Protein AF-A0A960G2V3-F1 (afdb_monomer_lite)

Sequence (143 aa):
MDEVEIGQVDERDGSWENNHPRFRVYLHGSGQASTYGSTDTYDVTGADVLQVIDWAQRQAGDSLTYAVALVYDDEAQEQRNPGDGRGLVWLVGMDGNDTPRAAKETETQQRMLARRLDPIGIPSADRMPPGVPDPYNDGTKSR

Foldseek 3Di:
DPDDDDDDDDPVVDPDDDPWWKKKKWKAQDDLQALAHDIDIDIDTPADPLQVLLLNCLLNALRIFMWMWTWAQQPVVCVVPPPPRIDTHTDAADRRNDDDPDPVNVVRRVVSSCCNVVPDDRPPVRHHDPPPDRCNPVVVDDD

Secondary structure (DSSP, 8-state):
----------GGG-----SSPEEEEEEEEE-TT---EEEEEEEEESS-HHHHHHHHHHHHTTT-EEEEEEEEE-HHHHHHSTT--EEEEEEES--TTSPP-SHHHHHHHHHHHHTTTS-----TTSSPPTTS--TTTSSSS--

Radius of gyration: 16.66 Å; chains: 1; bounding box: 38×35×46 Å

Structure (mmCIF, N/CA/C/O backbone):
data_AF-A0A960G2V3-F1
#
_entry.id   AF-A0A960G2V3-F1
#
loop_
_atom_site.group_PDB
_atom_site.id
_atom_site.type_symbol
_atom_site.label_atom_id
_atom_site.label_alt_id
_atom_site.label_comp_id
_atom_site.label_asym_id
_atom_site.label_entity_id
_atom_site.label_seq_id
_atom_site.pdbx_PDB_ins_code
_atom_site.Cartn_x
_atom_site.Cartn_y
_atom_site.Cartn_z
_atom_site.occupancy
_atom_site.B_iso_or_equiv
_atom_site.auth_seq_id
_atom_site.auth_comp_id
_atom_site.auth_asym_id
_atom_site.auth_atom_id
_atom_site.pdbx_PDB_model_num
ATOM 1 N N . MET A 1 1 ? -12.619 8.561 -13.788 1.00 52.09 1 MET A N 1
ATOM 2 C CA . MET A 1 1 ? -12.423 7.197 -13.272 1.00 52.09 1 MET A CA 1
ATOM 3 C C . MET A 1 1 ? -11.624 6.495 -14.342 1.00 52.09 1 MET A C 1
ATOM 5 O O . MET A 1 1 ? -12.100 6.475 -15.470 1.00 52.09 1 MET A O 1
ATOM 9 N N . ASP A 1 2 ? -10.396 6.071 -14.051 1.00 67.38 2 ASP A N 1
ATOM 10 C CA . ASP A 1 2 ? -9.686 5.233 -15.022 1.00 67.38 2 ASP A CA 1
ATOM 11 C C . ASP A 1 2 ? -10.450 3.915 -15.090 1.00 67.38 2 ASP A C 1
ATOM 13 O O . ASP A 1 2 ? -10.751 3.324 -14.048 1.00 67.38 2 ASP A O 1
ATOM 17 N N . GLU A 1 3 ? -10.842 3.518 -16.291 1.00 83.88 3 GLU A N 1
ATOM 18 C CA . GLU A 1 3 ? -11.586 2.286 -16.500 1.00 83.88 3 GLU A CA 1
ATOM 19 C C . GLU A 1 3 ? -10.676 1.091 -16.194 1.00 83.88 3 GLU A C 1
ATOM 21 O O . GLU A 1 3 ? -9.497 1.081 -16.551 1.00 83.88 3 GLU A O 1
ATOM 26 N N . VAL A 1 4 ? -11.206 0.104 -15.468 1.00 89.38 4 VAL A N 1
ATOM 27 C CA . VAL A 1 4 ? -10.479 -1.144 -15.230 1.00 89.38 4 VAL A CA 1
ATOM 28 C C . VAL A 1 4 ? -10.537 -1.957 -16.513 1.00 89.38 4 VAL A C 1
ATOM 30 O O . VAL A 1 4 ? -11.611 -2.393 -16.920 1.00 89.38 4 VAL A O 1
ATOM 33 N N . GLU A 1 5 ? -9.379 -2.185 -17.120 1.00 93.94 5 GLU A N 1
ATOM 34 C CA . GLU A 1 5 ? -9.239 -3.038 -18.293 1.00 93.94 5 GLU A CA 1
ATOM 35 C C . GLU A 1 5 ? -8.703 -4.415 -17.884 1.00 93.94 5 GLU A C 1
ATOM 37 O O . GLU A 1 5 ? -7.752 -4.524 -17.108 1.00 93.94 5 GLU A O 1
ATOM 42 N N . ILE A 1 6 ? -9.333 -5.475 -18.396 1.00 95.50 6 ILE A N 1
ATOM 43 C CA . ILE A 1 6 ? -8.925 -6.863 -18.162 1.00 95.50 6 ILE A CA 1
ATOM 44 C C . ILE A 1 6 ? -8.645 -7.497 -19.522 1.00 95.50 6 ILE A C 1
ATOM 46 O O . ILE A 1 6 ? -9.559 -7.680 -20.325 1.00 95.50 6 ILE A O 1
ATOM 50 N N . GLY A 1 7 ? -7.383 -7.850 -19.760 1.00 95.31 7 GLY A N 1
ATOM 51 C CA . GLY A 1 7 ? -6.925 -8.505 -20.983 1.00 95.31 7 GLY A CA 1
ATOM 52 C C . GLY A 1 7 ? -6.230 -9.830 -20.685 1.00 95.31 7 GLY A C 1
ATOM 53 O O . GLY A 1 7 ? -5.543 -9.968 -19.675 1.00 95.31 7 GLY A O 1
ATOM 54 N N . GLN A 1 8 ? -6.406 -10.812 -21.570 1.00 96.69 8 GLN A N 1
ATOM 55 C CA . GLN A 1 8 ? -5.616 -12.042 -21.543 1.00 96.69 8 GLN A CA 1
ATOM 56 C C . GLN A 1 8 ? -4.235 -11.774 -22.154 1.00 96.69 8 GLN A C 1
ATOM 58 O O . GLN A 1 8 ? -4.140 -11.155 -23.212 1.00 96.69 8 GLN A O 1
ATOM 63 N N . VAL A 1 9 ? -3.188 -12.286 -21.512 1.00 95.62 9 VAL A N 1
ATOM 64 C CA . VAL A 1 9 ? -1.794 -12.185 -21.969 1.00 95.62 9 VAL A CA 1
ATOM 65 C C . VAL A 1 9 ? -1.187 -13.574 -22.188 1.00 95.62 9 VAL A C 1
ATOM 67 O O . VAL A 1 9 ? -1.757 -14.584 -21.765 1.00 95.62 9 VAL A O 1
ATOM 70 N N . ASP A 1 10 ? -0.060 -13.628 -22.894 1.00 95.50 10 ASP A N 1
ATOM 71 C CA . ASP A 1 10 ? 0.742 -14.837 -23.100 1.00 95.50 10 ASP A CA 1
ATOM 72 C C . ASP A 1 10 ? 1.872 -14.831 -22.075 1.00 95.50 10 ASP A C 1
ATOM 74 O O . ASP A 1 10 ? 2.695 -13.929 -22.124 1.00 95.50 10 ASP A O 1
ATOM 78 N N . GLU A 1 11 ? 1.940 -15.821 -21.179 1.00 93.50 11 GLU A N 1
ATOM 79 C CA . GLU A 1 11 ? 2.935 -15.846 -20.087 1.00 93.50 11 GLU A CA 1
ATOM 80 C C . GLU A 1 11 ? 4.389 -15.684 -20.556 1.00 93.50 11 GLU A C 1
ATOM 82 O O . GLU A 1 11 ? 5.233 -15.176 -19.818 1.00 93.50 11 GLU A O 1
ATOM 87 N N . ARG A 1 12 ? 4.662 -16.036 -21.819 1.00 93.94 12 ARG A N 1
ATOM 88 C CA . ARG A 1 12 ? 5.991 -15.963 -22.437 1.00 93.94 12 ARG A CA 1
ATOM 89 C C . ARG A 1 12 ? 6.454 -14.532 -22.706 1.00 93.94 12 ARG A C 1
ATOM 91 O O . ARG A 1 12 ? 7.572 -14.346 -23.187 1.00 93.94 12 ARG A O 1
ATOM 98 N N . ASP A 1 13 ? 5.603 -13.534 -22.470 1.00 93.75 13 ASP A N 1
ATOM 99 C CA . ASP A 1 13 ? 5.964 -12.118 -22.537 1.00 93.75 13 ASP A CA 1
ATOM 100 C C . ASP A 1 13 ? 6.794 -11.645 -21.325 1.00 93.75 13 ASP A C 1
ATOM 102 O O . ASP A 1 13 ? 7.444 -10.596 -21.394 1.00 93.75 13 ASP A O 1
ATOM 106 N N . GLY A 1 14 ? 6.866 -12.451 -20.259 1.00 87.69 14 GLY A N 1
ATOM 107 C CA . GLY A 1 14 ? 7.746 -12.244 -19.114 1.00 87.69 14 GLY A CA 1
ATOM 108 C C . GLY A 1 14 ? 9.194 -12.660 -19.395 1.00 87.69 14 GLY A C 1
ATOM 109 O O . GLY A 1 14 ? 9.471 -13.758 -19.872 1.00 87.69 14 GLY A O 1
ATOM 110 N N . SER A 1 15 ? 10.155 -11.792 -19.063 1.00 91.38 15 SER A N 1
ATOM 111 C CA . SER A 1 15 ? 11.596 -12.101 -19.176 1.00 91.38 15 SER A CA 1
ATOM 112 C C . SER A 1 15 ? 12.305 -12.277 -17.831 1.00 91.38 15 SER A C 1
ATOM 114 O O . SER A 1 15 ? 13.450 -12.727 -17.796 1.00 91.38 15 SER A O 1
ATOM 116 N N . TRP A 1 16 ? 11.640 -11.939 -16.726 1.00 91.19 16 TRP A N 1
ATOM 117 C CA . TRP A 1 16 ? 12.171 -12.048 -15.372 1.00 91.19 16 TRP A CA 1
ATOM 118 C C . TRP A 1 16 ? 11.032 -12.069 -14.348 1.00 91.19 16 TRP A C 1
ATOM 120 O O . TRP A 1 16 ? 9.947 -11.551 -14.602 1.00 91.19 16 TRP A O 1
ATOM 130 N N . GLU A 1 17 ? 11.302 -12.635 -13.173 1.00 90.69 17 GLU A N 1
ATOM 131 C CA . GLU A 1 17 ? 10.371 -12.690 -12.044 1.00 90.69 17 GLU A CA 1
ATOM 132 C C . GLU A 1 17 ? 11.126 -12.434 -10.735 1.00 90.69 17 GLU A C 1
ATOM 134 O O . GLU A 1 17 ? 12.304 -12.779 -10.607 1.00 90.69 17 GLU A O 1
ATOM 139 N N . ASN A 1 18 ? 10.444 -11.862 -9.739 1.00 91.06 18 ASN A N 1
ATOM 140 C CA . ASN A 1 18 ? 10.974 -11.736 -8.385 1.00 91.06 18 ASN A CA 1
ATOM 141 C C . ASN A 1 18 ? 10.035 -12.399 -7.370 1.00 91.06 18 ASN A C 1
ATOM 143 O O . ASN A 1 18 ? 9.000 -11.847 -7.006 1.00 91.06 18 ASN A O 1
ATOM 147 N N . ASN A 1 19 ? 10.461 -13.554 -6.858 1.00 94.00 19 ASN A N 1
ATOM 148 C CA . ASN A 1 19 ? 9.732 -14.325 -5.847 1.00 94.00 19 ASN A CA 1
ATOM 149 C C . ASN A 1 19 ? 10.015 -13.878 -4.401 1.00 94.00 19 ASN A C 1
ATOM 151 O O . ASN A 1 19 ? 9.500 -14.467 -3.456 1.00 94.00 19 ASN A O 1
ATOM 155 N N . HIS A 1 20 ? 10.831 -12.839 -4.219 1.00 95.19 20 HIS A N 1
ATOM 156 C CA . HIS A 1 20 ? 11.165 -12.243 -2.927 1.00 95.19 20 HIS A CA 1
ATOM 157 C C . HIS A 1 20 ? 10.891 -10.732 -2.964 1.00 95.19 20 HIS A C 1
ATOM 159 O O . HIS A 1 20 ? 11.823 -9.922 -2.882 1.00 95.19 20 HIS A O 1
ATOM 165 N N . PRO A 1 21 ? 9.620 -10.322 -3.129 1.00 96.88 21 PRO A N 1
ATOM 166 C CA . PRO A 1 21 ? 9.266 -8.912 -3.175 1.00 96.88 21 PRO A CA 1
ATOM 167 C C . PRO A 1 21 ? 9.629 -8.203 -1.863 1.00 96.88 21 PRO A C 1
ATOM 169 O O . PRO A 1 21 ? 9.480 -8.746 -0.764 1.00 96.88 21 PRO A O 1
ATOM 172 N N . ARG A 1 22 ? 10.077 -6.950 -1.987 1.00 98.38 22 ARG A N 1
ATOM 173 C CA . ARG A 1 22 ? 10.172 -6.007 -0.870 1.00 98.38 22 ARG A CA 1
ATOM 174 C C . ARG A 1 22 ? 9.004 -5.045 -0.966 1.00 98.38 22 ARG A C 1
ATOM 176 O O . ARG A 1 22 ? 8.917 -4.273 -1.917 1.00 98.38 22 ARG A O 1
ATOM 183 N N . PHE A 1 23 ? 8.132 -5.069 0.026 1.00 98.69 23 PHE A N 1
ATOM 184 C CA . PHE A 1 23 ? 7.049 -4.106 0.154 1.00 98.69 23 PHE A CA 1
ATOM 185 C C . PHE A 1 23 ? 7.486 -2.954 1.043 1.00 98.69 23 PHE A C 1
ATOM 187 O O . PHE A 1 23 ? 8.232 -3.165 1.992 1.00 98.69 23 PHE A O 1
ATOM 194 N N . ARG A 1 24 ? 6.988 -1.752 0.772 1.00 98.69 24 ARG A N 1
ATOM 195 C CA . ARG A 1 24 ? 7.109 -0.599 1.656 1.00 98.69 24 ARG A CA 1
ATOM 196 C C . ARG A 1 24 ? 5.745 -0.228 2.195 1.00 98.69 24 ARG A C 1
ATOM 198 O O . ARG A 1 24 ? 4.827 0.051 1.425 1.00 98.69 24 ARG A O 1
ATOM 205 N N . VAL A 1 25 ? 5.632 -0.222 3.513 1.00 98.56 25 VAL A N 1
ATOM 206 C CA . VAL A 1 25 ? 4.436 0.178 4.244 1.00 98.56 25 VAL A CA 1
ATOM 207 C C . VAL A 1 25 ? 4.645 1.574 4.797 1.00 98.56 25 VAL A C 1
ATOM 209 O O . VAL A 1 25 ? 5.643 1.843 5.464 1.00 98.56 25 VAL A O 1
ATOM 212 N N . TYR A 1 26 ? 3.671 2.433 4.541 1.00 98.12 26 TYR A N 1
ATOM 213 C CA . TYR A 1 26 ? 3.566 3.760 5.123 1.00 98.12 26 TYR A CA 1
ATOM 214 C C . TYR A 1 26 ? 2.451 3.743 6.158 1.00 98.12 26 TYR A C 1
ATOM 216 O O . TYR A 1 26 ? 1.341 3.312 5.846 1.00 98.12 26 TYR A O 1
ATOM 224 N N . LEU A 1 27 ? 2.737 4.224 7.363 1.00 97.31 27 LEU A N 1
ATOM 225 C CA . LEU A 1 27 ? 1.764 4.444 8.426 1.00 97.31 27 LEU A CA 1
ATOM 226 C C . LEU A 1 27 ? 1.682 5.944 8.695 1.00 97.31 27 LEU A C 1
ATOM 228 O O . LEU A 1 27 ? 2.662 6.549 9.129 1.00 97.31 27 LEU A O 1
ATOM 232 N N . HIS A 1 28 ? 0.523 6.541 8.425 1.00 96.31 28 HIS A N 1
ATOM 233 C CA . HIS A 1 28 ? 0.329 7.984 8.528 1.00 96.31 28 HIS A CA 1
ATOM 234 C C . HIS A 1 28 ? -0.462 8.345 9.788 1.00 96.31 28 HIS A C 1
ATOM 236 O O . HIS A 1 28 ? -1.659 8.035 9.905 1.00 96.31 28 HIS A O 1
ATOM 242 N N . GLY A 1 29 ? 0.202 9.048 10.708 1.00 90.75 29 GLY A N 1
ATOM 243 C CA . GLY A 1 29 ? -0.403 9.673 11.881 1.00 90.75 29 GLY A CA 1
ATOM 244 C C . GLY A 1 29 ? -1.200 10.892 11.456 1.00 90.75 29 GLY A C 1
ATOM 245 O O . GLY A 1 29 ? -0.669 11.995 11.370 1.00 90.75 29 GLY A O 1
ATOM 246 N N . SER A 1 30 ? -2.469 10.668 11.136 1.00 83.38 30 SER A N 1
ATOM 247 C CA . SER A 1 30 ? -3.289 11.599 10.368 1.00 83.38 30 SER A CA 1
ATOM 248 C C . SER A 1 30 ? -4.633 11.871 11.043 1.00 83.38 30 SER A C 1
ATOM 250 O O . SER A 1 30 ? -5.121 11.060 11.831 1.00 83.38 30 SER A O 1
ATOM 252 N N . GLY A 1 31 ? -5.228 13.036 10.771 1.00 83.31 31 GLY A N 1
ATOM 253 C CA . GLY A 1 31 ? -6.481 13.469 11.404 1.00 83.31 31 GLY A CA 1
ATOM 254 C C . GLY A 1 31 ? -7.702 12.626 11.012 1.00 83.31 31 GLY A C 1
ATOM 255 O O . GLY A 1 31 ? -7.640 11.753 10.149 1.00 83.31 31 GLY A O 1
ATOM 256 N N . GLN A 1 32 ? -8.862 12.910 11.613 1.00 85.94 32 GLN A N 1
ATOM 257 C CA . GLN A 1 32 ? -10.085 12.128 11.366 1.00 85.94 32 GLN A CA 1
ATOM 258 C C . GLN A 1 32 ? -10.525 12.132 9.889 1.00 85.94 32 GLN A C 1
ATOM 260 O O . GLN A 1 32 ? -11.013 11.121 9.395 1.00 85.94 32 GLN A O 1
ATOM 265 N N . ALA A 1 33 ? -10.332 13.253 9.188 1.00 88.69 33 ALA A N 1
ATOM 266 C CA . ALA A 1 33 ? -10.784 13.461 7.808 1.00 88.69 33 ALA A CA 1
ATOM 267 C C . ALA A 1 33 ? -9.637 13.737 6.816 1.00 88.69 33 ALA A C 1
ATOM 269 O O . ALA A 1 33 ? -9.881 14.204 5.708 1.00 88.69 33 ALA A O 1
ATOM 270 N N . SER A 1 34 ? -8.387 13.502 7.218 1.00 91.88 34 SER A N 1
ATOM 271 C CA . SER A 1 34 ? -7.204 13.762 6.393 1.00 91.88 34 SER A CA 1
ATOM 272 C C . SER A 1 34 ? -6.208 12.625 6.548 1.00 91.88 34 SER A C 1
ATOM 274 O O . SER A 1 34 ? -6.102 12.073 7.638 1.00 91.88 34 SER A O 1
ATOM 276 N N . THR A 1 35 ? -5.483 12.299 5.479 1.00 93.12 35 THR A N 1
ATOM 277 C CA . THR A 1 35 ? -4.349 11.361 5.485 1.00 93.12 35 THR A CA 1
ATOM 278 C C . THR A 1 35 ? -3.014 12.044 5.789 1.00 93.12 35 THR A C 1
ATOM 280 O O . THR A 1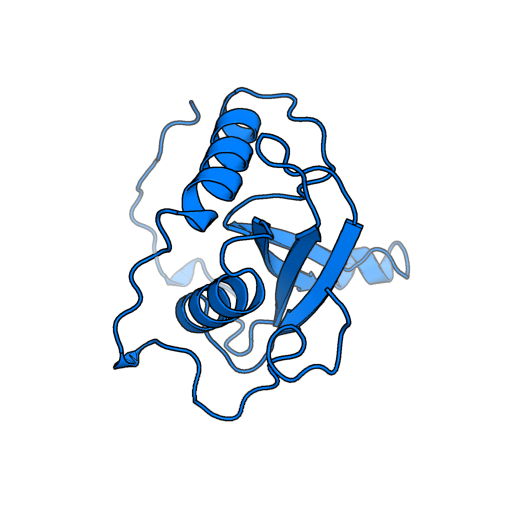 35 ? -2.030 11.357 6.041 1.00 93.12 35 THR A O 1
ATOM 283 N N . TYR A 1 36 ? -2.984 13.380 5.806 1.00 93.25 36 TYR A N 1
ATOM 284 C CA . TYR A 1 36 ? -1.775 14.173 6.024 1.00 93.25 36 TYR A CA 1
ATOM 285 C C . TYR A 1 36 ? -1.342 14.140 7.495 1.00 93.25 36 TYR A C 1
ATOM 287 O O . TYR A 1 36 ? -2.177 14.323 8.391 1.00 93.25 36 TYR A O 1
ATOM 295 N N . GLY A 1 37 ? -0.042 13.978 7.749 1.00 92.44 37 GLY A N 1
ATOM 296 C CA . GLY A 1 37 ? 0.531 14.066 9.089 1.00 92.44 37 GLY A CA 1
ATOM 297 C C . GLY A 1 37 ? 1.904 13.411 9.227 1.00 92.44 37 GLY A C 1
ATOM 298 O O . GLY A 1 37 ? 2.713 13.435 8.303 1.00 92.44 37 GLY A O 1
ATOM 299 N N . SER A 1 38 ? 2.204 12.867 10.410 1.00 93.94 38 SER A N 1
ATOM 300 C CA . SER A 1 38 ? 3.463 12.138 10.611 1.00 93.94 38 SER A CA 1
ATOM 301 C C . SER A 1 38 ? 3.478 10.861 9.777 1.00 93.94 38 SER A C 1
ATOM 303 O O . SER A 1 38 ? 2.432 10.343 9.383 1.00 93.94 38 SER A O 1
ATOM 305 N N . THR A 1 39 ? 4.664 10.345 9.476 1.00 95.88 39 THR A N 1
ATOM 306 C CA . THR A 1 39 ? 4.797 9.131 8.672 1.00 95.88 39 THR A CA 1
ATOM 307 C C . THR A 1 39 ? 5.915 8.268 9.205 1.00 95.88 39 THR A C 1
ATOM 309 O O . THR A 1 39 ? 7.058 8.706 9.313 1.00 95.88 39 THR A O 1
ATOM 312 N N . ASP A 1 40 ? 5.572 7.024 9.496 1.00 95.81 40 ASP A N 1
ATOM 313 C CA . ASP A 1 40 ? 6.524 5.967 9.768 1.00 95.81 40 ASP A CA 1
ATOM 314 C C . ASP A 1 40 ? 6.524 4.991 8.596 1.00 95.81 40 ASP A C 1
ATOM 316 O O . ASP A 1 40 ? 5.485 4.690 8.008 1.00 95.81 40 ASP A O 1
ATOM 320 N N . THR A 1 41 ? 7.712 4.536 8.213 1.00 96.94 41 THR A N 1
ATOM 321 C CA . THR A 1 41 ? 7.918 3.755 6.992 1.00 96.94 41 THR A CA 1
ATOM 322 C C . THR A 1 41 ? 8.695 2.491 7.311 1.00 96.94 41 THR A C 1
ATOM 324 O O . THR A 1 41 ? 9.731 2.548 7.973 1.00 96.94 41 THR A O 1
ATOM 327 N N . TYR A 1 42 ? 8.205 1.359 6.814 1.00 97.56 42 TYR A N 1
ATOM 328 C CA . TYR A 1 42 ? 8.793 0.045 7.050 1.00 97.56 42 TYR A CA 1
ATOM 329 C C . TYR A 1 42 ? 8.915 -0.706 5.733 1.00 97.56 42 TYR A C 1
ATOM 331 O O . TYR A 1 42 ? 7.959 -0.758 4.962 1.00 97.56 42 TYR A O 1
ATOM 339 N N . ASP A 1 43 ? 10.069 -1.323 5.497 1.00 98.06 43 ASP A N 1
ATOM 340 C CA . ASP A 1 43 ? 10.195 -2.319 4.439 1.00 98.06 43 ASP A CA 1
ATOM 341 C C . ASP A 1 43 ? 9.871 -3.705 5.016 1.00 98.06 43 ASP A C 1
ATOM 343 O O . ASP A 1 43 ? 10.398 -4.096 6.058 1.00 98.06 43 ASP A O 1
ATOM 347 N N . VAL A 1 44 ? 9.007 -4.451 4.328 1.00 98.19 44 VAL A N 1
ATOM 348 C CA . VAL A 1 44 ? 8.605 -5.819 4.669 1.00 98.19 44 VAL A CA 1
ATOM 349 C C . VAL A 1 44 ? 9.067 -6.753 3.555 1.00 98.19 44 VAL A C 1
ATOM 351 O O . VAL A 1 44 ? 8.805 -6.519 2.377 1.00 98.19 44 VAL A O 1
ATOM 354 N N . THR A 1 45 ? 9.777 -7.813 3.929 1.00 97.56 45 THR A N 1
ATOM 355 C CA . THR A 1 45 ? 10.309 -8.839 3.017 1.00 97.56 45 THR A CA 1
ATOM 356 C C . THR A 1 45 ? 9.922 -10.223 3.527 1.00 97.56 45 THR A C 1
ATOM 358 O O . THR A 1 45 ? 9.613 -10.374 4.709 1.00 97.56 45 THR A O 1
ATOM 361 N N . GLY A 1 46 ? 9.929 -11.231 2.649 1.00 96.75 46 GLY A N 1
ATOM 362 C CA . GLY A 1 46 ? 9.584 -12.609 3.028 1.00 96.75 46 GLY A CA 1
ATOM 363 C C . GLY A 1 46 ? 8.094 -12.834 3.310 1.00 96.75 46 GLY A C 1
ATOM 364 O O . GLY A 1 46 ? 7.748 -13.804 3.977 1.00 96.75 46 GLY A O 1
ATOM 365 N N . ALA A 1 47 ? 7.234 -11.941 2.820 1.00 97.19 47 ALA A N 1
ATOM 366 C CA . ALA A 1 47 ? 5.783 -12.013 2.937 1.00 97.19 47 ALA A CA 1
ATOM 367 C C . ALA A 1 47 ? 5.135 -11.790 1.564 1.00 97.19 47 ALA A C 1
ATOM 369 O O . ALA A 1 47 ? 5.792 -11.272 0.659 1.00 97.19 47 ALA A O 1
ATOM 370 N N . ASP A 1 48 ? 3.861 -12.141 1.413 1.00 97.00 48 ASP A N 1
ATOM 371 C CA . ASP A 1 48 ? 3.042 -11.744 0.262 1.00 97.00 48 ASP A CA 1
ATOM 372 C C . ASP A 1 48 ? 2.204 -10.481 0.545 1.00 97.00 48 ASP A C 1
ATOM 374 O O . ASP A 1 48 ? 2.191 -9.934 1.651 1.00 97.00 48 ASP A O 1
ATOM 378 N N . VAL A 1 49 ? 1.486 -9.993 -0.472 1.00 97.69 49 VAL A N 1
ATOM 379 C CA . VAL A 1 49 ? 0.702 -8.754 -0.369 1.00 97.69 49 VAL A CA 1
ATOM 380 C C . VAL A 1 49 ? -0.442 -8.838 0.650 1.00 97.69 49 VAL A C 1
ATOM 382 O O . VAL A 1 49 ? -0.724 -7.842 1.315 1.00 97.69 49 VAL A O 1
ATOM 385 N N . LEU A 1 50 ? -1.093 -9.995 0.811 1.00 98.19 50 LEU A N 1
ATOM 386 C CA . LEU A 1 50 ? -2.201 -10.159 1.756 1.00 98.19 50 LEU A CA 1
ATOM 387 C C . LEU A 1 50 ? -1.682 -10.136 3.192 1.00 98.19 50 LEU A C 1
ATOM 389 O O . LEU A 1 50 ? -2.252 -9.447 4.041 1.00 98.19 50 LEU A O 1
ATOM 393 N N . GLN A 1 51 ? -0.551 -10.795 3.436 1.00 98.38 51 GLN A N 1
ATOM 394 C CA . GLN A 1 51 ? 0.138 -10.757 4.720 1.00 98.38 51 GLN A CA 1
ATOM 395 C C . GLN A 1 51 ? 0.578 -9.331 5.070 1.00 98.38 51 GLN A C 1
ATOM 397 O O . GLN A 1 51 ? 0.357 -8.868 6.190 1.00 98.38 51 GLN A O 1
ATOM 402 N N . VAL A 1 52 ? 1.168 -8.593 4.124 1.00 98.50 52 VAL A N 1
ATOM 403 C CA . VAL A 1 52 ? 1.589 -7.202 4.368 1.00 98.50 52 VAL A CA 1
ATOM 404 C C . VAL A 1 52 ? 0.393 -6.297 4.659 1.00 98.50 52 VAL A C 1
ATOM 406 O O . VAL A 1 52 ? 0.481 -5.456 5.552 1.00 98.50 52 VAL A O 1
ATOM 409 N N . ILE A 1 53 ? -0.734 -6.485 3.965 1.00 98.50 53 ILE A N 1
ATOM 410 C CA . ILE A 1 53 ? -1.980 -5.763 4.253 1.00 98.50 53 ILE A CA 1
ATOM 411 C C . ILE A 1 53 ? -2.483 -6.083 5.665 1.00 98.50 53 ILE A C 1
ATOM 413 O O . ILE A 1 53 ? -2.793 -5.150 6.404 1.00 98.50 53 ILE A O 1
ATOM 417 N N . ASP A 1 54 ? -2.521 -7.362 6.058 1.00 98.25 54 ASP A N 1
ATOM 418 C CA . ASP A 1 54 ? -2.903 -7.783 7.413 1.00 98.25 54 ASP A CA 1
ATOM 419 C C . ASP A 1 54 ? -2.012 -7.132 8.480 1.00 98.25 54 ASP A C 1
ATOM 421 O O . ASP A 1 54 ? -2.505 -6.579 9.465 1.00 98.25 54 ASP A O 1
ATOM 425 N N . TRP A 1 55 ? -0.694 -7.152 8.279 1.00 98.06 55 TRP A N 1
ATOM 426 C CA . TRP A 1 55 ? 0.237 -6.521 9.206 1.00 98.06 55 TRP A CA 1
ATOM 427 C C . TRP A 1 55 ? 0.020 -5.007 9.276 1.00 98.06 55 TRP A C 1
ATOM 429 O O . TRP A 1 55 ? -0.138 -4.467 10.371 1.00 98.06 55 TRP A O 1
ATOM 439 N N . ALA A 1 56 ? -0.057 -4.330 8.129 1.00 97.69 56 ALA A N 1
ATOM 440 C CA . ALA A 1 56 ? -0.213 -2.881 8.055 1.00 97.69 56 ALA A CA 1
ATOM 441 C C . ALA A 1 56 ? -1.509 -2.403 8.722 1.00 97.69 56 ALA A C 1
ATOM 443 O O . ALA A 1 56 ? -1.476 -1.441 9.486 1.00 97.69 56 ALA A O 1
ATOM 444 N N . GLN A 1 57 ? -2.636 -3.090 8.501 1.00 96.81 57 GLN A N 1
ATOM 445 C CA . GLN A 1 57 ? -3.902 -2.719 9.138 1.00 96.81 57 GLN A CA 1
ATOM 446 C C . GLN A 1 57 ? -3.894 -2.982 10.652 1.00 96.81 57 GLN A C 1
ATOM 448 O O . GLN A 1 57 ? -4.468 -2.198 11.403 1.00 96.81 57 GLN A O 1
ATOM 453 N N . ARG A 1 58 ? -3.194 -4.025 11.132 1.00 95.56 58 ARG A N 1
ATOM 454 C CA . ARG A 1 58 ? -3.000 -4.254 12.576 1.00 95.56 58 ARG A CA 1
ATOM 455 C C . ARG A 1 58 ? -2.119 -3.191 13.228 1.00 95.56 58 ARG A C 1
ATOM 457 O O . ARG A 1 58 ? -2.419 -2.772 14.342 1.00 95.56 58 ARG A O 1
ATOM 464 N N . GLN A 1 59 ? -1.063 -2.744 12.543 1.00 95.31 59 GLN A N 1
ATOM 465 C CA . GLN A 1 59 ? -0.242 -1.623 13.016 1.00 95.31 59 GLN A CA 1
ATOM 466 C C . GLN A 1 59 ? -1.039 -0.321 13.039 1.00 95.31 59 GLN A C 1
ATOM 468 O O . GLN A 1 59 ? -0.944 0.454 13.987 1.00 95.31 59 GLN A O 1
ATOM 473 N N . ALA A 1 60 ? -1.821 -0.080 11.986 1.00 94.62 60 ALA A N 1
ATOM 474 C CA . ALA A 1 60 ? -2.580 1.148 11.849 1.00 94.62 60 ALA A CA 1
ATOM 475 C C . ALA A 1 60 ? -3.707 1.264 12.879 1.00 94.62 60 ALA A C 1
ATOM 477 O O . ALA A 1 60 ? -3.999 2.367 13.354 1.00 94.62 60 ALA A O 1
ATOM 478 N N . GLY A 1 61 ? -4.332 0.129 13.205 1.00 93.31 61 GLY A N 1
ATOM 479 C CA . GLY A 1 61 ? -5.536 0.083 14.014 1.00 93.31 61 GLY A CA 1
ATOM 480 C C . GLY A 1 61 ? -6.604 1.026 13.462 1.00 93.31 61 GLY A C 1
ATOM 481 O O . GLY A 1 61 ? -6.803 1.168 12.258 1.00 93.31 61 GLY A O 1
ATOM 482 N N . ASP A 1 62 ? -7.264 1.704 14.380 1.00 92.44 62 ASP A N 1
ATOM 483 C CA . ASP A 1 62 ? -8.346 2.653 14.162 1.00 92.44 62 ASP A CA 1
ATOM 484 C C . ASP A 1 62 ? -7.864 4.118 14.099 1.00 92.44 62 ASP A C 1
ATOM 486 O O . ASP A 1 62 ? -8.641 5.016 13.764 1.00 92.44 62 ASP A O 1
ATOM 490 N N . SER A 1 63 ? -6.580 4.383 14.376 1.00 90.25 63 SER A N 1
ATOM 491 C CA . SER A 1 63 ? -6.028 5.743 14.468 1.00 90.25 63 SER A CA 1
ATOM 492 C C . SER A 1 63 ? -5.173 6.162 13.274 1.00 90.25 63 SER A C 1
ATOM 494 O O . SER A 1 63 ? -5.206 7.329 12.879 1.00 90.25 63 SER A O 1
ATOM 496 N N . LEU A 1 64 ? -4.408 5.257 12.666 1.00 94.94 64 LEU A N 1
ATOM 497 C CA . LEU A 1 64 ? -3.535 5.593 11.537 1.00 94.94 64 LEU A CA 1
ATOM 498 C C . LEU A 1 64 ? -4.227 5.276 10.211 1.00 94.94 64 LEU A C 1
ATOM 500 O O . LEU A 1 64 ? -5.223 4.560 10.163 1.00 94.94 64 LEU A O 1
ATOM 504 N N . THR A 1 65 ? -3.721 5.829 9.115 1.00 97.00 65 THR A N 1
ATOM 505 C CA . THR A 1 65 ? -3.989 5.261 7.786 1.00 97.00 65 THR A CA 1
ATOM 506 C C . THR A 1 65 ? -2.748 4.539 7.296 1.00 97.00 65 THR A C 1
ATOM 508 O O . THR A 1 65 ? -1.639 4.852 7.729 1.00 97.00 65 THR A O 1
ATOM 511 N N . TYR A 1 66 ? -2.920 3.580 6.390 1.00 97.81 66 TYR A N 1
ATOM 512 C CA . TYR A 1 66 ? -1.797 2.861 5.808 1.00 97.81 66 TYR A CA 1
ATOM 513 C C . TYR A 1 66 ? -1.840 2.852 4.283 1.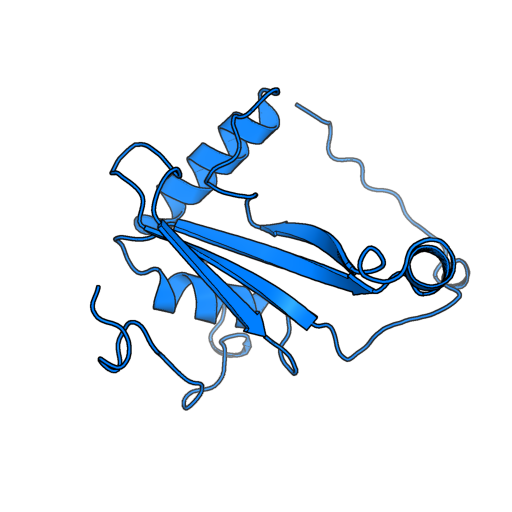00 97.81 66 TYR A C 1
ATOM 515 O O . TYR A 1 66 ? -2.909 2.917 3.668 1.00 97.81 66 TYR A O 1
ATOM 523 N N . ALA A 1 67 ? -0.657 2.743 3.690 1.00 98.38 67 ALA A N 1
ATOM 524 C CA . ALA A 1 67 ? -0.465 2.481 2.273 1.00 98.38 67 ALA A CA 1
ATOM 525 C C . ALA A 1 67 ? 0.656 1.454 2.077 1.00 98.38 67 ALA A C 1
ATOM 527 O O . ALA A 1 67 ? 1.545 1.325 2.919 1.00 98.38 67 ALA A O 1
ATOM 528 N N . VAL A 1 68 ? 0.592 0.708 0.976 1.00 98.69 68 VAL A N 1
ATOM 529 C CA . VAL A 1 68 ? 1.543 -0.351 0.627 1.00 98.69 68 VAL A CA 1
ATOM 530 C C . VAL A 1 68 ? 1.991 -0.157 -0.814 1.00 98.69 68 VAL A C 1
ATOM 532 O O . VAL A 1 68 ? 1.160 -0.067 -1.722 1.00 98.69 68 VAL A O 1
ATOM 535 N N . ALA A 1 69 ? 3.300 -0.145 -1.025 1.00 98.69 69 ALA A N 1
ATOM 536 C CA . ALA A 1 69 ? 3.925 -0.166 -2.338 1.00 98.69 69 ALA A CA 1
ATOM 537 C C . ALA A 1 69 ? 4.833 -1.390 -2.486 1.00 98.69 69 ALA A C 1
ATOM 539 O O . ALA A 1 69 ? 5.414 -1.859 -1.510 1.00 98.69 69 ALA A O 1
ATOM 540 N N . LEU A 1 70 ? 4.997 -1.887 -3.708 1.00 98.44 70 LEU A N 1
ATOM 541 C CA . LEU A 1 70 ? 6.130 -2.727 -4.073 1.00 98.44 70 LEU A CA 1
ATOM 542 C C . LEU A 1 70 ? 7.336 -1.817 -4.317 1.00 98.44 70 LEU A C 1
ATOM 544 O O . LEU A 1 70 ? 7.235 -0.838 -5.056 1.00 98.44 70 LEU A O 1
ATOM 548 N N . VAL A 1 71 ? 8.473 -2.134 -3.708 1.00 98.06 71 VAL A N 1
ATOM 549 C CA . VAL A 1 71 ? 9.723 -1.428 -3.981 1.00 98.06 71 VAL A CA 1
ATOM 550 C C . VAL A 1 71 ? 10.385 -2.051 -5.200 1.00 98.06 71 VAL A C 1
ATOM 552 O O . VAL A 1 71 ? 10.621 -3.257 -5.232 1.00 98.06 71 VAL A O 1
ATOM 555 N N . TYR A 1 72 ? 10.722 -1.213 -6.172 1.00 95.31 72 TYR A N 1
ATOM 556 C CA . TYR A 1 72 ? 11.434 -1.606 -7.380 1.00 95.31 72 TYR A CA 1
ATOM 557 C C . TYR A 1 72 ? 12.802 -0.924 -7.391 1.00 95.31 72 TYR A C 1
ATOM 559 O O . TYR A 1 72 ? 12.871 0.299 -7.311 1.00 95.31 72 TYR A O 1
ATOM 567 N N . ASP A 1 73 ? 13.885 -1.698 -7.434 1.00 94.31 73 ASP A N 1
ATOM 568 C CA . ASP A 1 73 ? 15.232 -1.155 -7.627 1.00 94.31 73 ASP A CA 1
ATOM 569 C C . ASP A 1 73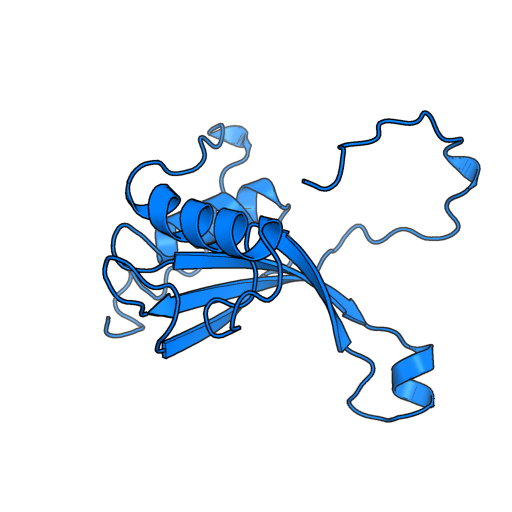 ? 15.568 -1.240 -9.130 1.00 94.31 73 ASP A C 1
ATOM 571 O O . ASP A 1 73 ? 15.801 -2.320 -9.666 1.00 94.31 73 ASP A O 1
ATOM 575 N N . ASP A 1 74 ? 15.554 -0.099 -9.815 1.00 93.81 74 ASP A N 1
ATOM 576 C CA . ASP A 1 74 ? 15.948 0.055 -11.214 1.00 93.81 74 ASP A CA 1
ATOM 577 C C . ASP A 1 74 ? 17.471 0.216 -11.309 1.00 93.81 74 ASP A C 1
ATOM 579 O O . ASP A 1 74 ? 18.031 1.296 -11.096 1.00 93.81 74 ASP A O 1
ATOM 583 N N . GLU A 1 75 ? 18.156 -0.879 -11.640 1.00 93.56 75 GLU A N 1
ATOM 584 C CA . GLU A 1 75 ? 19.614 -0.898 -11.779 1.00 93.56 75 GLU A CA 1
ATOM 585 C C . GLU A 1 75 ? 20.123 0.061 -12.861 1.00 93.56 75 GLU A C 1
ATOM 587 O O . GLU A 1 75 ? 21.195 0.652 -12.717 1.00 93.56 75 GLU A O 1
ATOM 592 N N . ALA A 1 76 ? 19.371 0.236 -13.952 1.00 93.38 76 ALA A N 1
ATOM 593 C CA . ALA A 1 76 ? 19.775 1.123 -15.034 1.00 93.38 76 ALA A CA 1
ATOM 594 C C . ALA A 1 76 ? 19.666 2.589 -14.603 1.00 93.38 76 ALA A C 1
ATOM 596 O O . ALA A 1 76 ? 20.529 3.400 -14.952 1.00 93.38 76 ALA A O 1
ATOM 597 N N . GLN A 1 77 ? 18.632 2.928 -13.833 1.00 94.19 77 GLN A N 1
ATOM 598 C CA . GLN A 1 77 ? 18.487 4.255 -13.251 1.00 94.19 77 GLN A CA 1
ATOM 599 C C . GLN A 1 77 ? 19.562 4.522 -12.193 1.00 94.19 77 GLN A C 1
ATOM 601 O O . GLN A 1 77 ? 20.181 5.583 -12.240 1.00 94.19 77 GLN A O 1
ATOM 606 N N . GLU A 1 78 ? 19.864 3.556 -11.322 1.00 95.38 78 GLU A N 1
ATOM 607 C CA . GLU A 1 78 ? 20.938 3.674 -10.324 1.00 95.38 78 GLU A CA 1
ATOM 608 C C . GLU A 1 78 ? 22.305 3.932 -10.978 1.00 95.38 78 GLU A C 1
ATOM 610 O O . GLU A 1 78 ? 23.067 4.789 -10.540 1.00 95.38 78 GLU A O 1
ATOM 615 N N . GLN A 1 79 ? 22.615 3.234 -12.075 1.00 95.75 79 GLN A N 1
ATOM 616 C CA . GLN A 1 79 ? 23.867 3.441 -12.814 1.00 95.75 79 GLN A CA 1
ATOM 617 C C . GLN A 1 79 ? 23.951 4.826 -13.469 1.00 95.75 79 GLN A C 1
ATOM 619 O O . GLN A 1 79 ? 25.044 5.377 -13.609 1.00 95.75 79 GLN A O 1
ATOM 624 N N . ARG A 1 80 ? 22.814 5.387 -13.901 1.00 96.50 80 ARG A N 1
ATOM 625 C CA . ARG A 1 80 ? 22.752 6.717 -14.526 1.00 96.50 80 ARG A CA 1
ATOM 626 C C . ARG A 1 80 ? 22.788 7.842 -13.498 1.00 96.50 80 ARG A C 1
ATOM 628 O O . ARG A 1 80 ? 23.420 8.862 -13.765 1.00 96.50 80 ARG A O 1
ATOM 635 N N . ASN A 1 81 ? 22.109 7.668 -12.366 1.00 95.25 81 ASN A N 1
ATOM 636 C CA . ASN A 1 81 ? 22.086 8.618 -11.262 1.00 95.25 81 ASN A CA 1
ATOM 637 C C . ASN A 1 81 ? 22.128 7.876 -9.910 1.00 95.25 81 ASN A C 1
ATOM 639 O O . ASN A 1 81 ? 21.078 7.470 -9.408 1.00 95.25 81 ASN A O 1
ATOM 643 N N . PRO A 1 82 ? 23.325 7.683 -9.325 1.00 94.94 82 PRO A N 1
ATOM 644 C CA . PRO A 1 82 ? 23.478 6.952 -8.070 1.00 94.94 82 PRO A CA 1
ATOM 645 C C . PRO A 1 82 ? 22.620 7.534 -6.941 1.00 94.94 82 PRO A C 1
ATOM 647 O O . PRO A 1 82 ? 22.702 8.728 -6.649 1.00 94.94 82 PRO A O 1
ATOM 650 N N . GLY A 1 83 ? 21.829 6.682 -6.289 1.00 93.00 83 GLY A N 1
ATOM 651 C CA . GLY A 1 83 ? 20.865 7.044 -5.249 1.00 93.00 83 GLY A CA 1
ATOM 652 C C . GLY A 1 83 ? 19.410 7.153 -5.720 1.00 93.00 83 GLY A C 1
ATOM 653 O O . GLY A 1 83 ? 18.514 7.116 -4.875 1.00 93.00 83 GLY A O 1
ATOM 654 N N . ASP A 1 84 ? 19.163 7.216 -7.032 1.00 92.94 84 ASP A N 1
ATOM 655 C CA . ASP A 1 84 ? 17.825 7.404 -7.612 1.00 92.94 84 ASP A CA 1
ATOM 656 C C . ASP A 1 84 ? 17.251 6.131 -8.257 1.00 92.94 84 ASP A C 1
ATOM 658 O O . ASP A 1 84 ? 16.189 6.176 -8.879 1.00 92.94 84 ASP A O 1
ATOM 662 N N . GLY A 1 85 ? 17.915 4.979 -8.126 1.00 94.38 85 GLY A N 1
ATOM 663 C CA . GLY A 1 85 ? 17.420 3.721 -8.687 1.00 94.38 85 GLY A CA 1
ATOM 664 C C . GLY A 1 85 ? 16.163 3.179 -8.010 1.00 94.38 85 GLY A C 1
ATOM 665 O O . GLY A 1 85 ? 15.458 2.350 -8.575 1.00 94.38 85 GLY A O 1
ATOM 666 N N . ARG A 1 86 ? 15.844 3.621 -6.791 1.00 95.88 86 ARG A N 1
ATOM 667 C CA . ARG A 1 86 ? 14.720 3.066 -6.029 1.00 95.88 86 ARG A CA 1
ATOM 668 C C . ARG A 1 86 ? 13.401 3.760 -6.352 1.00 95.88 86 ARG A C 1
ATOM 670 O O . ARG A 1 86 ? 13.167 4.892 -5.938 1.00 95.88 86 ARG A O 1
ATOM 677 N N . GLY A 1 87 ? 12.498 3.019 -6.980 1.00 96.06 87 GLY A N 1
ATOM 678 C CA . GLY A 1 87 ? 11.114 3.397 -7.234 1.00 96.06 87 GLY A CA 1
ATOM 679 C C . GLY A 1 87 ? 10.100 2.649 -6.366 1.00 96.06 87 GLY A C 1
ATOM 680 O O . GLY A 1 87 ? 10.414 1.688 -5.656 1.00 96.06 87 GLY A O 1
ATOM 681 N N . LEU A 1 88 ? 8.848 3.101 -6.450 1.00 97.31 88 LEU A N 1
ATOM 682 C CA . LEU A 1 88 ? 7.696 2.516 -5.770 1.00 97.31 88 LEU A CA 1
ATOM 683 C C . LEU A 1 88 ? 6.568 2.273 -6.772 1.00 97.31 88 LEU A C 1
ATOM 685 O O . LEU A 1 88 ? 6.246 3.144 -7.577 1.00 97.31 88 LEU A O 1
ATOM 689 N N . VAL A 1 89 ? 5.930 1.112 -6.667 1.00 97.44 89 VAL A N 1
ATOM 690 C CA . VAL A 1 89 ? 4.684 0.784 -7.363 1.00 97.44 89 VAL A CA 1
ATOM 691 C C . VAL A 1 89 ? 3.585 0.654 -6.314 1.00 97.44 89 VAL A C 1
ATOM 693 O O . VAL A 1 89 ? 3.595 -0.283 -5.518 1.00 97.44 89 VAL A O 1
ATOM 696 N N . TRP A 1 90 ? 2.650 1.602 -6.271 1.00 97.69 90 TRP A N 1
ATOM 697 C CA . TRP A 1 90 ? 1.575 1.612 -5.275 1.00 97.69 90 TRP A CA 1
ATOM 698 C C . TRP A 1 90 ? 0.580 0.469 -5.504 1.00 97.69 90 TRP A C 1
ATOM 700 O O . TRP A 1 90 ? 0.005 0.340 -6.582 1.00 97.69 90 TRP A O 1
ATOM 710 N N . LEU A 1 91 ? 0.365 -0.346 -4.469 1.00 97.50 91 LEU A N 1
ATOM 711 C CA . LEU A 1 91 ? -0.560 -1.486 -4.481 1.00 97.50 91 LEU A CA 1
ATOM 712 C C . LEU A 1 91 ? -1.841 -1.169 -3.705 1.00 97.50 91 LEU A C 1
ATOM 714 O O . LEU A 1 91 ? -2.946 -1.511 -4.122 1.00 97.50 91 LEU A O 1
ATOM 718 N N . VAL A 1 92 ? -1.692 -0.500 -2.559 1.00 97.56 92 VAL A N 1
ATOM 719 C CA . VAL A 1 92 ? -2.795 -0.082 -1.693 1.00 97.56 92 VAL A CA 1
ATOM 720 C C . VAL A 1 92 ? -2.555 1.348 -1.247 1.00 97.56 92 VAL A C 1
ATOM 722 O O . VAL A 1 92 ? -1.546 1.632 -0.613 1.00 97.56 92 VAL A O 1
ATOM 725 N N . GLY A 1 93 ? -3.518 2.232 -1.504 1.00 97.06 93 GLY A N 1
ATOM 726 C CA . GLY A 1 93 ? -3.395 3.629 -1.094 1.00 97.06 93 GLY A CA 1
ATOM 727 C C . GLY A 1 93 ? -2.396 4.400 -1.958 1.00 97.06 93 GLY A C 1
ATOM 728 O O . GLY A 1 93 ? -2.180 4.067 -3.120 1.00 97.06 93 GLY A O 1
ATOM 729 N N . MET A 1 94 ? -1.832 5.443 -1.365 1.00 97.56 94 MET A N 1
ATOM 730 C CA . MET A 1 94 ? -0.800 6.321 -1.915 1.00 97.56 94 MET A CA 1
ATOM 731 C C . MET A 1 94 ? -0.063 6.989 -0.744 1.00 97.56 94 MET A C 1
ATOM 733 O O . MET A 1 94 ? -0.402 6.724 0.415 1.00 97.56 94 MET A O 1
ATOM 737 N N . ASP A 1 95 ? 0.898 7.873 -1.015 1.00 97.19 95 ASP A N 1
ATOM 738 C CA . ASP A 1 95 ? 1.454 8.724 0.040 1.00 97.19 95 ASP A CA 1
ATOM 739 C C . ASP A 1 95 ? 0.336 9.601 0.630 1.00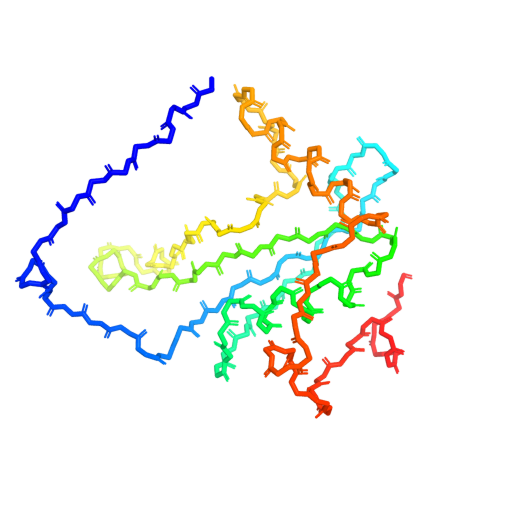 97.19 95 ASP A C 1
ATOM 741 O O . ASP A 1 95 ? -0.357 10.340 -0.075 1.00 97.19 95 ASP A O 1
ATOM 745 N N . GLY A 1 96 ? 0.115 9.482 1.939 1.00 95.50 96 GLY A N 1
ATOM 746 C CA . GLY A 1 96 ? -0.937 10.204 2.644 1.00 95.50 96 GLY A CA 1
ATOM 747 C C . GLY A 1 96 ? -0.679 11.708 2.737 1.00 95.50 96 GLY A C 1
ATOM 748 O O . GLY A 1 96 ? -1.629 12.462 2.962 1.00 95.50 96 GLY A O 1
ATOM 749 N N . ASN A 1 97 ? 0.568 12.142 2.542 1.00 95.88 97 ASN A N 1
ATOM 750 C CA . ASN A 1 97 ? 0.960 13.548 2.563 1.00 95.88 97 ASN A CA 1
ATOM 751 C C . ASN A 1 97 ? 0.884 14.221 1.190 1.00 95.88 97 ASN A C 1
ATOM 753 O O . ASN A 1 97 ? 0.995 15.448 1.106 1.00 95.88 97 ASN A O 1
ATOM 757 N N . ASP A 1 98 ? 0.667 13.452 0.123 1.00 95.12 98 ASP A N 1
ATOM 758 C CA . ASP A 1 98 ? 0.480 14.016 -1.204 1.00 95.12 98 ASP A CA 1
ATOM 759 C C . ASP A 1 98 ? -0.858 14.751 -1.317 1.00 95.12 98 ASP A C 1
ATOM 761 O O . ASP A 1 98 ? -1.888 14.372 -0.752 1.00 95.12 98 ASP A O 1
ATOM 765 N N . THR A 1 99 ? -0.848 15.830 -2.099 1.00 93.88 99 THR A N 1
ATOM 766 C CA . THR A 1 99 ? -2.080 16.522 -2.479 1.00 93.88 99 THR A CA 1
ATOM 767 C C . THR A 1 99 ? -2.680 15.823 -3.696 1.00 93.88 99 THR A C 1
ATOM 769 O O . THR A 1 99 ? -2.027 15.823 -4.744 1.00 93.88 99 THR A O 1
ATOM 772 N N . PRO A 1 100 ? -3.908 15.275 -3.610 1.00 92.44 100 PRO A N 1
ATOM 773 C CA . PRO A 1 100 ? -4.538 14.625 -4.748 1.00 92.44 100 PRO A CA 1
ATOM 774 C C . PRO A 1 100 ? -4.793 15.650 -5.858 1.00 92.44 100 PRO A C 1
ATOM 776 O O . PRO A 1 100 ? -5.371 16.716 -5.640 1.00 92.44 100 PRO A O 1
ATOM 779 N N . ARG A 1 101 ? -4.348 15.317 -7.062 1.00 93.31 101 ARG A N 1
ATOM 780 C CA . ARG A 1 101 ? -4.461 16.102 -8.296 1.00 93.31 101 ARG A CA 1
ATOM 781 C C . ARG A 1 101 ? -5.560 15.572 -9.211 1.00 93.31 101 ARG A C 1
ATOM 783 O O . ARG A 1 101 ? -6.000 16.291 -10.105 1.00 93.31 101 ARG A O 1
ATOM 790 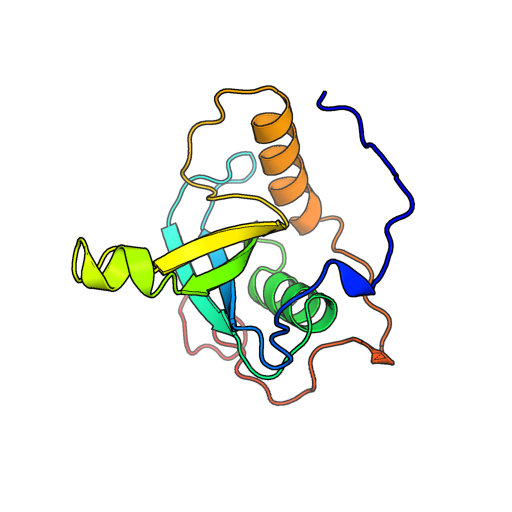N N . ALA A 1 102 ? -6.013 14.339 -8.987 1.00 92.62 102 ALA A N 1
ATOM 791 C CA . ALA A 1 102 ? -7.084 13.700 -9.743 1.00 92.62 102 ALA A CA 1
ATOM 792 C C . ALA A 1 102 ? -8.151 13.071 -8.834 1.00 92.62 102 ALA A C 1
ATOM 794 O O . ALA A 1 102 ? -7.878 12.666 -7.706 1.00 92.62 102 ALA A O 1
ATOM 795 N N . ALA A 1 103 ? -9.370 12.908 -9.362 1.00 93.44 103 ALA A N 1
ATOM 796 C CA . ALA A 1 103 ? -10.495 12.318 -8.624 1.00 93.44 103 ALA A CA 1
ATOM 797 C C . ALA A 1 103 ? -10.175 10.923 -8.051 1.00 93.44 103 ALA A C 1
ATOM 799 O O . ALA A 1 103 ? -10.544 10.617 -6.922 1.00 93.44 103 ALA A O 1
ATOM 800 N N . LYS A 1 104 ? -9.419 10.106 -8.794 1.00 91.62 104 LYS A N 1
ATOM 801 C CA . LYS A 1 104 ? -8.981 8.771 -8.360 1.00 91.62 104 LYS A CA 1
ATOM 802 C C . LYS A 1 104 ? -8.062 8.818 -7.137 1.00 91.62 104 LYS A C 1
ATOM 804 O O . LYS A 1 104 ? -8.139 7.951 -6.271 1.00 91.62 104 LYS A O 1
ATOM 809 N N . GLU A 1 105 ? -7.200 9.825 -7.045 1.00 95.50 105 GLU A N 1
ATOM 810 C CA . GLU A 1 105 ? -6.312 10.015 -5.893 1.00 95.50 105 GLU A CA 1
ATOM 811 C C . GLU A 1 105 ? -7.120 10.464 -4.670 1.00 95.50 105 GLU A C 1
ATOM 813 O O . GLU A 1 105 ? -6.930 9.938 -3.575 1.00 95.50 105 GLU A O 1
ATOM 818 N N . THR A 1 106 ? -8.115 11.340 -4.864 1.00 95.88 106 THR A N 1
ATOM 819 C CA . THR A 1 106 ? -9.076 11.689 -3.806 1.00 95.88 106 THR A CA 1
ATOM 820 C C . THR A 1 106 ? -9.830 10.456 -3.308 1.00 95.88 106 THR A C 1
ATOM 822 O O . THR A 1 106 ? -9.877 10.213 -2.104 1.00 95.88 106 THR A O 1
ATOM 825 N N . GLU A 1 107 ? -10.381 9.638 -4.208 1.00 95.94 107 GLU A N 1
ATOM 826 C CA . GLU A 1 107 ? -11.048 8.377 -3.855 1.00 95.94 107 GLU A CA 1
ATOM 827 C C . GLU A 1 107 ? -10.104 7.422 -3.111 1.00 95.94 107 GLU A C 1
ATOM 829 O O . GLU A 1 107 ? -10.502 6.768 -2.145 1.00 95.94 107 GLU A O 1
ATOM 834 N N . THR A 1 108 ? -8.835 7.371 -3.515 1.00 96.81 108 THR A N 1
ATOM 835 C CA . THR A 1 108 ? -7.806 6.550 -2.869 1.00 96.81 108 THR A CA 1
ATOM 836 C C . THR A 1 108 ? -7.562 6.987 -1.425 1.00 96.81 108 THR A C 1
ATOM 838 O O . THR A 1 108 ? -7.594 6.137 -0.531 1.00 96.81 108 THR A O 1
ATOM 841 N N . GLN A 1 109 ? -7.410 8.290 -1.165 1.00 96.38 109 GLN A N 1
ATOM 842 C CA . GLN A 1 109 ? -7.280 8.820 0.199 1.00 96.38 109 GLN A CA 1
ATOM 843 C C . GLN A 1 109 ? -8.543 8.581 1.038 1.00 96.38 109 GLN A C 1
ATOM 845 O O . GLN A 1 109 ? -8.446 8.175 2.196 1.00 96.38 109 GLN A O 1
ATOM 850 N N . GLN A 1 110 ? -9.738 8.736 0.457 1.00 96.75 110 GLN A N 1
ATOM 851 C CA . GLN A 1 110 ? -10.989 8.425 1.161 1.00 96.75 110 GLN A CA 1
ATOM 852 C C . GLN A 1 110 ? -11.075 6.944 1.549 1.00 96.75 110 GLN A C 1
ATOM 854 O O . GLN A 1 110 ? -11.474 6.613 2.665 1.00 96.75 110 GLN A O 1
ATOM 859 N N . ARG A 1 111 ? -10.628 6.034 0.676 1.00 97.00 111 ARG A N 1
ATOM 860 C CA . ARG A 1 111 ? -10.537 4.605 1.008 1.00 97.00 111 ARG A CA 1
ATOM 861 C C . ARG A 1 111 ? -9.497 4.317 2.088 1.00 97.00 111 ARG A C 1
ATOM 863 O O . ARG A 1 111 ? -9.730 3.439 2.911 1.00 97.00 111 ARG A O 1
ATOM 870 N N . MET A 1 112 ? -8.367 5.024 2.105 1.00 97.50 112 MET A N 1
ATOM 871 C CA . MET A 1 112 ? -7.384 4.902 3.190 1.00 97.50 112 MET A CA 1
ATOM 872 C C . MET A 1 112 ? -7.997 5.278 4.544 1.00 97.50 112 MET A C 1
ATOM 874 O O . MET A 1 112 ? -7.792 4.555 5.515 1.00 97.50 112 MET A O 1
ATOM 878 N N . LEU A 1 113 ? -8.793 6.351 4.596 1.00 97.06 113 LEU A N 1
ATOM 879 C CA . LEU A 1 113 ? -9.516 6.766 5.802 1.00 97.06 113 LEU A CA 1
ATOM 880 C C . LEU A 1 113 ? -10.584 5.748 6.218 1.00 97.06 113 LEU A C 1
ATOM 882 O O . LEU A 1 113 ? -10.658 5.384 7.390 1.00 97.06 113 LEU A O 1
ATOM 886 N N . ALA A 1 114 ? -11.385 5.262 5.267 1.00 96.69 114 ALA A N 1
ATOM 887 C CA . ALA A 1 114 ? -12.471 4.320 5.539 1.00 96.69 114 ALA A CA 1
ATOM 888 C C . ALA A 1 114 ? -11.977 3.003 6.166 1.00 96.69 114 ALA A C 1
ATOM 890 O O . ALA A 1 114 ? -12.638 2.455 7.047 1.00 96.69 114 ALA A O 1
ATOM 891 N N . ARG A 1 115 ? -10.783 2.532 5.779 1.00 96.00 115 ARG A N 1
ATOM 892 C CA . ARG A 1 115 ? -10.197 1.276 6.284 1.00 96.00 115 ARG A CA 1
ATOM 893 C C . ARG A 1 115 ? -9.900 1.252 7.783 1.00 96.00 115 ARG A C 1
ATOM 895 O O . ARG A 1 115 ? -9.727 0.169 8.328 1.00 96.00 115 ARG A O 1
ATOM 902 N N . ARG A 1 116 ? -9.879 2.407 8.457 1.00 93.50 116 ARG A N 1
ATOM 903 C CA . ARG A 1 116 ? -9.816 2.480 9.930 1.00 93.50 116 ARG A CA 1
ATOM 904 C C . ARG A 1 116 ? -11.021 1.825 10.598 1.00 93.50 116 ARG A C 1
ATOM 906 O O . ARG A 1 116 ? -10.905 1.284 11.689 1.00 93.50 116 ARG A O 1
ATOM 913 N N . LEU A 1 117 ? -12.184 1.934 9.957 1.00 94.12 117 LEU A N 1
ATOM 914 C CA . LEU A 1 117 ? -13.459 1.436 10.470 1.00 94.12 117 LEU A CA 1
ATOM 915 C C . LEU A 1 117 ? -13.896 0.150 9.764 1.00 94.12 117 LEU A C 1
ATOM 917 O O . LEU A 1 117 ? -14.594 -0.662 10.363 1.00 94.12 117 LEU A O 1
ATOM 921 N N . ASP A 1 118 ? -13.483 -0.023 8.508 1.00 96.25 118 ASP A N 1
ATOM 922 C CA . ASP A 1 118 ? -13.819 -1.174 7.671 1.00 96.25 118 ASP A CA 1
ATOM 923 C C . ASP A 1 118 ? -12.541 -1.804 7.077 1.00 96.25 118 ASP A C 1
ATOM 925 O O . ASP A 1 118 ? -12.170 -1.523 5.929 1.00 96.25 118 ASP A O 1
ATOM 929 N N . PRO A 1 119 ? -11.785 -2.576 7.882 1.00 95.38 119 PRO A N 1
ATOM 930 C CA . PRO A 1 119 ? -10.525 -3.171 7.451 1.00 95.38 119 PRO A CA 1
ATOM 931 C C . PRO A 1 119 ? -10.739 -4.252 6.387 1.00 95.38 119 PRO A C 1
ATOM 933 O O . PRO A 1 119 ? -11.803 -4.860 6.275 1.00 95.38 119 PRO A O 1
ATOM 936 N N . ILE A 1 120 ? -9.688 -4.549 5.618 1.00 95.94 120 ILE A N 1
ATOM 937 C CA . ILE A 1 120 ? -9.757 -5.595 4.596 1.00 95.94 120 ILE A CA 1
ATOM 938 C C . ILE A 1 120 ? -9.865 -6.962 5.290 1.00 95.94 120 ILE A C 1
ATOM 940 O O . ILE A 1 120 ? -9.077 -7.304 6.176 1.00 95.94 120 ILE A O 1
ATOM 944 N N . GLY A 1 121 ? -10.849 -7.761 4.872 1.00 96.25 121 GLY A N 1
ATOM 945 C CA . GLY A 1 121 ? -11.017 -9.131 5.346 1.00 96.25 121 GLY A CA 1
ATOM 946 C C . GLY A 1 121 ? -9.939 -10.053 4.778 1.00 96.25 121 GLY A C 1
ATOM 947 O O . GLY A 1 121 ? -9.999 -10.409 3.605 1.00 96.25 121 GLY A O 1
ATOM 948 N N . ILE A 1 122 ? -8.982 -10.462 5.617 1.00 97.06 122 ILE A N 1
ATOM 949 C CA . ILE A 1 122 ? -7.926 -11.418 5.254 1.00 97.06 122 ILE A CA 1
ATOM 950 C C . ILE A 1 122 ? -8.252 -12.806 5.840 1.00 97.06 122 ILE A C 1
ATOM 952 O O . ILE A 1 122 ? -8.410 -12.925 7.072 1.00 97.06 122 ILE A O 1
ATOM 956 N N . PRO A 1 123 ? -8.374 -13.858 5.000 1.00 97.25 123 PRO A N 1
ATOM 957 C CA . PRO A 1 123 ? -8.570 -15.227 5.467 1.00 97.25 123 PRO A CA 1
ATOM 958 C C . PRO A 1 123 ? -7.466 -15.648 6.433 1.00 97.25 123 PRO A C 1
ATOM 960 O O . PRO A 1 123 ? -6.309 -15.290 6.256 1.00 97.25 123 PRO A O 1
ATOM 963 N N . SER A 1 124 ? -7.798 -16.444 7.451 1.00 96.19 124 SER A N 1
ATOM 964 C CA . SER A 1 124 ? -6.837 -16.807 8.504 1.00 96.19 124 SER A CA 1
ATOM 965 C C . SER A 1 124 ? -5.565 -17.494 7.995 1.00 96.19 124 SER A C 1
ATOM 967 O O . SER A 1 124 ? -4.535 -17.376 8.648 1.00 96.19 124 SER A O 1
ATOM 969 N N . ALA A 1 125 ? -5.633 -18.200 6.862 1.00 96.62 125 ALA A N 1
ATOM 970 C CA . ALA A 1 125 ? -4.483 -18.862 6.245 1.00 96.62 125 ALA A CA 1
ATOM 971 C C . ALA A 1 125 ? -3.503 -17.882 5.569 1.00 96.62 125 ALA A C 1
ATOM 973 O O . ALA A 1 125 ? -2.321 -18.193 5.481 1.00 96.62 125 ALA A O 1
ATOM 974 N N . ASP A 1 126 ? -3.984 -16.703 5.162 1.00 97.75 126 ASP A N 1
ATOM 975 C CA . ASP A 1 126 ? -3.213 -15.679 4.441 1.00 97.75 126 ASP A CA 1
ATOM 976 C C . ASP A 1 126 ? -2.773 -14.529 5.362 1.00 97.75 126 ASP A C 1
ATOM 978 O O . ASP A 1 126 ? -2.200 -13.533 4.920 1.00 97.75 126 ASP A O 1
ATOM 982 N N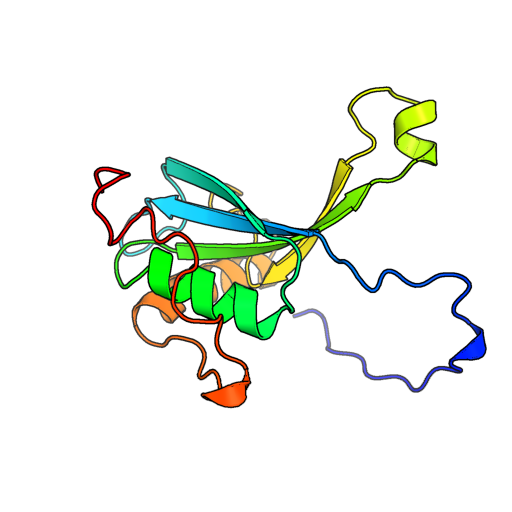 . ARG A 1 127 ? -3.070 -14.622 6.664 1.00 97.62 127 ARG A N 1
ATOM 983 C CA . ARG A 1 127 ? -2.645 -13.612 7.636 1.00 97.62 127 ARG A CA 1
ATOM 984 C C . ARG A 1 127 ? -1.143 -13.674 7.840 1.00 97.62 127 ARG A C 1
ATOM 986 O O . ARG A 1 127 ? -0.525 -14.737 7.772 1.00 97.62 127 ARG A O 1
ATOM 993 N N . MET A 1 128 ? -0.569 -12.524 8.171 1.00 97.56 128 MET A N 1
ATOM 994 C CA . MET A 1 128 ? 0.826 -12.469 8.570 1.00 97.56 128 MET A CA 1
ATOM 995 C C . MET A 1 128 ? 1.036 -13.354 9.816 1.00 97.56 128 MET A C 1
ATOM 997 O O . MET A 1 128 ? 0.239 -13.265 10.759 1.00 97.56 128 MET A O 1
ATOM 1001 N N . PRO A 1 129 ? 2.083 -14.200 9.850 1.00 95.19 129 PRO A N 1
ATOM 1002 C CA . PRO A 1 129 ? 2.314 -15.117 10.959 1.00 95.19 129 PRO A CA 1
ATOM 1003 C C . PRO A 1 129 ? 2.413 -14.418 12.324 1.00 95.19 129 PRO A C 1
ATOM 1005 O O . PRO A 1 129 ? 2.904 -13.288 12.415 1.00 95.19 129 PRO A O 1
ATOM 1008 N N . PRO A 1 130 ? 2.001 -15.088 13.416 1.00 86.94 130 PRO A N 1
ATOM 1009 C CA . PRO A 1 130 ? 2.234 -14.577 14.762 1.00 86.94 130 PRO A CA 1
ATOM 1010 C C . PRO A 1 130 ? 3.743 -14.503 15.058 1.00 86.94 130 PRO A C 1
ATOM 1012 O O . PRO A 1 130 ? 4.507 -15.365 14.630 1.00 86.94 130 PRO A O 1
ATOM 1015 N N . GLY A 1 131 ? 4.174 -13.492 15.819 1.00 86.44 131 GLY A N 1
ATOM 1016 C CA . GLY A 1 131 ? 5.576 -13.316 16.233 1.00 86.44 131 GLY A CA 1
ATOM 1017 C C . GLY A 1 131 ? 6.413 -12.383 15.352 1.00 86.44 131 GLY A C 1
ATOM 1018 O O . GLY A 1 131 ? 7.582 -12.156 15.659 1.00 86.44 131 GLY A O 1
ATOM 1019 N N . VAL A 1 132 ? 5.831 -11.810 14.295 1.00 92.56 132 VAL A N 1
ATOM 1020 C CA . VAL A 1 132 ? 6.442 -10.670 13.595 1.00 92.56 132 VAL A CA 1
ATOM 1021 C C . VAL A 1 132 ? 6.422 -9.413 14.483 1.00 92.56 132 VAL A C 1
ATOM 1023 O O . VAL A 1 132 ? 5.502 -9.279 15.294 1.00 92.56 132 VAL A O 1
ATOM 1026 N N . PRO A 1 133 ? 7.391 -8.487 14.338 1.00 92.00 133 PRO A N 1
ATOM 1027 C CA . PRO A 1 133 ? 7.419 -7.242 15.106 1.00 92.00 133 PRO A CA 1
ATOM 1028 C C . PRO A 1 133 ? 6.110 -6.446 15.008 1.00 92.00 133 PRO A C 1
ATOM 1030 O O . PRO A 1 133 ? 5.521 -6.348 13.926 1.00 92.00 133 PRO A O 1
ATOM 1033 N N . ASP A 1 134 ? 5.681 -5.861 16.128 1.00 88.38 134 ASP A N 1
ATOM 1034 C CA . ASP A 1 134 ? 4.407 -5.144 16.251 1.00 88.38 134 ASP A CA 1
ATOM 1035 C C . ASP A 1 134 ? 4.601 -3.774 16.928 1.00 88.38 134 ASP A C 1
ATOM 1037 O O . ASP A 1 134 ? 4.091 -3.537 18.026 1.00 88.38 134 ASP A O 1
ATOM 1041 N N . PRO A 1 135 ? 5.374 -2.866 16.304 1.00 86.00 135 PRO A N 1
ATOM 1042 C CA . PRO A 1 135 ? 5.936 -1.714 16.996 1.00 86.00 135 PRO A CA 1
ATOM 1043 C C . PRO A 1 135 ? 4.913 -0.737 17.595 1.00 86.00 135 PRO A C 1
ATOM 1045 O O . PRO A 1 135 ? 5.228 -0.018 18.544 1.00 86.00 135 PRO A O 1
ATOM 1048 N N . TYR A 1 136 ? 3.686 -0.696 17.062 1.00 82.31 136 TYR A N 1
ATOM 1049 C CA . TYR A 1 136 ? 2.617 0.188 17.555 1.00 82.31 136 TYR A CA 1
ATOM 1050 C C . TYR A 1 136 ? 1.750 -0.421 18.650 1.00 82.31 136 TYR A C 1
ATOM 1052 O O . TYR A 1 136 ? 0.983 0.309 19.291 1.00 82.31 136 TYR A O 1
ATOM 1060 N N . ASN A 1 137 ? 1.841 -1.735 18.856 1.00 79.62 137 ASN A N 1
ATOM 1061 C CA . ASN A 1 137 ? 1.042 -2.444 19.851 1.00 79.62 137 ASN A CA 1
ATOM 1062 C C . ASN A 1 137 ? 1.903 -3.100 20.944 1.00 79.62 137 ASN A C 1
ATOM 1064 O O . ASN A 1 137 ? 1.395 -3.344 22.037 1.00 79.62 137 ASN A O 1
ATOM 1068 N N . ASP A 1 138 ? 3.197 -3.327 20.702 1.00 78.88 138 ASP A N 1
ATOM 1069 C CA . ASP A 1 138 ? 4.155 -3.856 21.684 1.00 78.88 138 ASP A CA 1
ATOM 1070 C C . ASP A 1 138 ? 4.812 -2.774 22.570 1.00 78.88 138 ASP A C 1
ATOM 1072 O O . ASP A 1 138 ? 5.541 -3.094 23.510 1.00 78.88 138 ASP A O 1
ATOM 1076 N N . GLY A 1 139 ? 4.524 -1.494 22.305 1.00 62.47 139 GLY A N 1
ATOM 1077 C CA . GLY A 1 139 ? 5.015 -0.352 23.079 1.00 62.47 139 GLY A CA 1
ATOM 1078 C C . GLY A 1 139 ? 6.417 0.132 22.698 1.00 62.47 139 GLY A C 1
ATOM 1079 O O . GLY A 1 139 ? 6.964 0.990 23.392 1.00 62.47 139 GLY A O 1
ATOM 1080 N N . THR A 1 140 ? 7.013 -0.380 21.615 1.00 64.06 140 THR A N 1
ATOM 1081 C CA . THR A 1 140 ? 8.333 0.072 21.136 1.00 64.06 140 THR A CA 1
ATOM 1082 C C . THR A 1 140 ? 8.288 1.413 20.395 1.00 64.06 140 THR A C 1
ATOM 1084 O O . THR A 1 140 ? 9.296 2.123 20.352 1.00 64.06 140 THR A O 1
ATOM 1087 N N . LYS A 1 141 ? 7.121 1.821 19.884 1.00 58.44 141 LYS A N 1
ATOM 1088 C CA . LYS A 1 141 ? 6.821 3.191 19.442 1.00 58.44 141 LYS A CA 1
ATOM 1089 C C . LYS A 1 141 ? 5.722 3.793 20.325 1.00 58.44 141 LYS A C 1
ATOM 1091 O O . LYS A 1 141 ? 4.649 3.210 20.465 1.00 58.44 141 LYS A O 1
ATOM 1096 N N . SER A 1 142 ? 5.959 4.979 20.898 1.00 50.31 142 SER A N 1
ATOM 1097 C CA . SER A 1 142 ? 4.861 5.782 21.460 1.00 50.31 142 SER A CA 1
ATOM 1098 C C . SER A 1 142 ? 3.949 6.239 20.324 1.00 50.31 142 SER A C 1
ATOM 1100 O O . SER A 1 142 ? 4.443 6.806 19.348 1.00 50.31 142 SER A O 1
ATOM 1102 N N . ARG A 1 143 ? 2.645 5.976 20.468 1.00 52.25 143 ARG A N 1
ATOM 1103 C CA . ARG A 1 143 ? 1.588 6.529 19.611 1.00 52.25 143 ARG A CA 1
ATOM 1104 C C . ARG A 1 143 ? 1.499 8.048 19.735 1.00 52.25 143 ARG A C 1
ATOM 1106 O O . ARG A 1 143 ? 1.727 8.556 20.857 1.00 52.25 143 ARG A O 1
#

pLDDT: mean 92.8, std 8.86, range [50.31, 98.69]